Protein AF-A0A538NLI2-F1 (afdb_monomer)

Secondary structure (DSSP, 8-state):
---TTTSSS--TTS---EEEESS-TTT-GGGGG-EEEEEETTEEEEHHHHHHHTTPPP-

Sequence (59 aa):
MGVNKDRGVIAAGKLADMLLIDGDPTQNIRDLNKIATVIKGGKVYDASAIEKALGIAPR

pLDDT: mean 89.95, std 8.11, range [53.41, 98.06]

Radius of gyration: 13.48 Å; Cα contacts (8 Å, |Δi|>4): 76; chains: 1; bounding box: 31×29×34 Å

Solvent-accessible surface area (backbone atoms only — not comparable to full-atom values): 3682 Å² total; per-residue (Å²): 142,83,55,70,81,45,39,96,61,97,54,91,94,35,56,47,64,50,74,42,57,68,66,51,49,91,84,38,64,73,27,70,76,37,52,58,32,41,30,55,77,70,42,82,41,56,39,56,61,51,33,47,75,72,72,41,80,66,130

Structure (mmCIF, N/CA/C/O backbone):
data_AF-A0A538NLI2-F1
#
_entry.id   AF-A0A538NLI2-F1
#
loop_
_atom_site.group_PDB
_atom_site.id
_atom_site.type_symbol
_atom_site.label_atom_id
_atom_site.label_alt_id
_atom_site.label_comp_id
_atom_site.label_asym_id
_atom_site.label_entity_id
_atom_site.label_seq_id
_atom_site.pdbx_PDB_ins_code
_atom_site.Cartn_x
_atom_site.Cartn_y
_atom_site.Cartn_z
_atom_site.occupancy
_atom_site.B_iso_or_equiv
_atom_site.auth_seq_id
_atom_site.auth_comp_id
_atom_site.auth_asym_id
_atom_site.auth_atom_id
_atom_site.pdbx_PDB_model_num
ATOM 1 N N . MET A 1 1 ? 22.685 -2.772 -1.897 1.00 53.41 1 MET A N 1
ATOM 2 C CA . MET A 1 1 ? 21.566 -2.051 -2.547 1.00 53.41 1 MET A CA 1
ATOM 3 C C . MET A 1 1 ? 21.538 -2.452 -4.020 1.00 53.41 1 MET A C 1
ATOM 5 O O . MET A 1 1 ? 22.581 -2.365 -4.646 1.00 53.41 1 MET A O 1
ATOM 9 N N . GLY A 1 2 ? 20.414 -2.959 -4.545 1.00 74.88 2 GLY A N 1
ATOM 10 C CA . GLY A 1 2 ? 20.336 -3.501 -5.919 1.00 74.88 2 GLY A CA 1
ATOM 11 C C . GLY A 1 2 ? 18.920 -3.785 -6.441 1.00 74.88 2 GLY A C 1
ATOM 12 O O . GLY A 1 2 ? 18.765 -4.413 -7.477 1.00 74.88 2 GLY A O 1
ATOM 13 N N . VAL A 1 3 ? 17.880 -3.320 -5.742 1.00 78.19 3 VAL A N 1
ATOM 14 C CA . VAL A 1 3 ? 16.474 -3.642 -6.058 1.00 78.19 3 VAL A CA 1
ATOM 15 C C . VAL A 1 3 ? 15.782 -2.584 -6.922 1.00 78.19 3 VAL A C 1
ATOM 17 O O . VAL A 1 3 ? 14.617 -2.742 -7.266 1.00 78.19 3 VAL A O 1
ATOM 20 N N . ASN A 1 4 ? 16.482 -1.506 -7.297 1.00 77.31 4 ASN A N 1
ATOM 21 C CA . ASN A 1 4 ? 15.903 -0.399 -8.073 1.00 77.31 4 ASN A CA 1
ATOM 22 C C . ASN A 1 4 ? 15.414 -0.833 -9.460 1.00 77.31 4 ASN A C 1
ATOM 24 O O . ASN A 1 4 ? 14.506 -0.206 -10.013 1.00 77.31 4 ASN A O 1
ATOM 28 N N . LYS A 1 5 ? 16.004 -1.902 -10.016 1.00 80.94 5 LYS A N 1
ATOM 29 C CA . LYS A 1 5 ? 15.537 -2.516 -11.263 1.00 80.94 5 LYS A CA 1
ATOM 30 C C . LYS A 1 5 ? 14.098 -3.013 -11.121 1.00 80.94 5 LYS A C 1
ATOM 32 O O . LYS A 1 5 ? 13.295 -2.803 -12.022 1.00 80.94 5 LYS A O 1
ATOM 37 N N . ASP A 1 6 ? 13.764 -3.560 -9.957 1.00 83.00 6 ASP A N 1
ATOM 38 C CA . ASP A 1 6 ? 12.512 -4.280 -9.747 1.00 83.00 6 ASP A CA 1
ATOM 39 C C . ASP A 1 6 ? 11.468 -3.461 -8.974 1.00 83.00 6 ASP A C 1
ATOM 41 O O . ASP A 1 6 ? 10.277 -3.715 -9.125 1.00 83.00 6 ASP A O 1
ATOM 45 N N . ARG A 1 7 ? 11.884 -2.498 -8.132 1.00 86.38 7 ARG A N 1
ATOM 46 C CA . ARG A 1 7 ? 11.012 -1.764 -7.187 1.00 86.38 7 ARG A CA 1
ATOM 47 C C . ARG A 1 7 ? 11.413 -0.289 -7.017 1.00 86.38 7 ARG A C 1
ATOM 49 O O . ARG A 1 7 ? 12.392 0.179 -7.598 1.00 86.38 7 ARG A O 1
ATOM 56 N N . GLY A 1 8 ? 10.637 0.450 -6.218 1.00 86.88 8 GLY A N 1
ATOM 57 C CA . GLY A 1 8 ? 10.924 1.829 -5.786 1.00 86.88 8 GLY A CA 1
ATOM 58 C C . GLY A 1 8 ? 10.253 2.932 -6.610 1.00 86.88 8 GLY A C 1
ATOM 59 O O . GLY A 1 8 ? 10.308 4.091 -6.222 1.00 86.88 8 GLY A O 1
ATOM 60 N N . VAL A 1 9 ? 9.606 2.581 -7.724 1.00 91.25 9 VAL A N 1
ATOM 61 C CA . VAL A 1 9 ? 8.795 3.489 -8.551 1.00 91.25 9 VAL A CA 1
ATOM 62 C C . VAL A 1 9 ? 7.608 2.700 -9.093 1.00 91.25 9 VAL A C 1
ATOM 64 O O . VAL A 1 9 ? 7.757 1.518 -9.402 1.00 91.25 9 VAL A O 1
ATOM 67 N N . ILE A 1 10 ? 6.457 3.351 -9.239 1.00 92.00 10 ILE A N 1
ATOM 68 C CA . ILE A 1 10 ? 5.282 2.776 -9.898 1.00 92.00 10 ILE A CA 1
ATOM 69 C C . ILE A 1 10 ? 5.470 2.944 -11.408 1.00 92.00 10 ILE A C 1
ATOM 71 O O . ILE A 1 10 ? 5.338 4.043 -11.939 1.00 92.00 10 ILE A O 1
ATOM 75 N N . ALA A 1 11 ? 5.842 1.866 -12.091 1.00 92.12 11 ALA A N 1
ATOM 76 C CA . ALA A 1 11 ? 6.057 1.855 -13.535 1.00 92.12 11 ALA A CA 1
ATOM 77 C C . ALA A 1 11 ? 5.814 0.452 -14.108 1.00 92.12 11 ALA A C 1
ATOM 79 O O . ALA A 1 11 ? 6.021 -0.551 -13.422 1.00 92.12 11 ALA A O 1
ATOM 80 N N . ALA A 1 12 ? 5.408 0.377 -15.377 1.00 91.62 12 ALA A N 1
ATOM 81 C CA . ALA A 1 12 ? 5.246 -0.897 -16.073 1.00 91.62 12 ALA A CA 1
ATOM 82 C C . ALA A 1 12 ? 6.571 -1.684 -16.122 1.00 91.62 12 ALA A C 1
ATOM 84 O O . ALA A 1 12 ? 7.650 -1.104 -16.237 1.00 91.62 12 ALA A O 1
ATOM 85 N N . GLY A 1 13 ? 6.484 -3.013 -16.023 1.00 90.56 13 GLY A N 1
ATOM 86 C CA . GLY A 1 13 ? 7.651 -3.904 -15.993 1.00 90.56 13 GLY A CA 1
ATOM 87 C C . GLY A 1 13 ? 8.338 -4.025 -14.627 1.00 90.56 13 GLY A C 1
ATOM 88 O O . GLY A 1 13 ? 9.222 -4.865 -14.481 1.00 90.56 13 GLY A O 1
ATOM 89 N N . LYS A 1 14 ? 7.923 -3.240 -13.621 1.00 91.50 14 LYS A N 1
ATOM 90 C CA . LYS A 1 14 ? 8.350 -3.408 -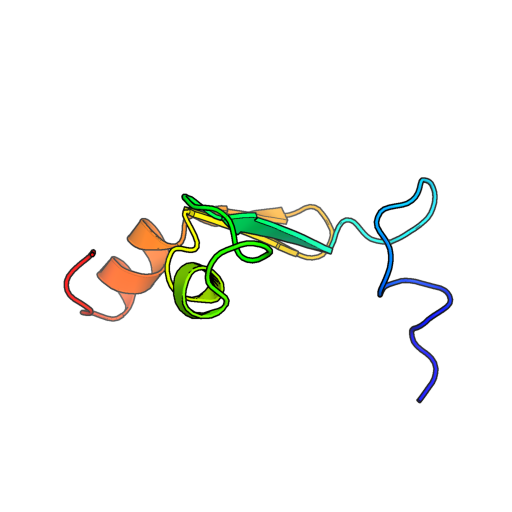12.225 1.00 91.50 14 LYS A CA 1
ATOM 91 C C . LYS A 1 14 ? 7.412 -4.332 -11.456 1.00 91.50 14 LYS A C 1
ATOM 93 O O . LYS A 1 14 ? 6.279 -4.583 -11.868 1.00 91.50 14 LYS A O 1
ATOM 98 N N . LEU A 1 15 ? 7.889 -4.838 -10.322 1.00 91.06 15 LEU A N 1
ATOM 99 C CA . LEU A 1 15 ? 7.064 -5.630 -9.420 1.00 91.06 15 LEU A CA 1
ATOM 100 C C . LEU A 1 15 ? 5.928 -4.771 -8.860 1.00 91.06 15 LEU A C 1
ATOM 102 O O . LEU A 1 15 ? 6.118 -3.610 -8.493 1.00 91.06 15 LEU A O 1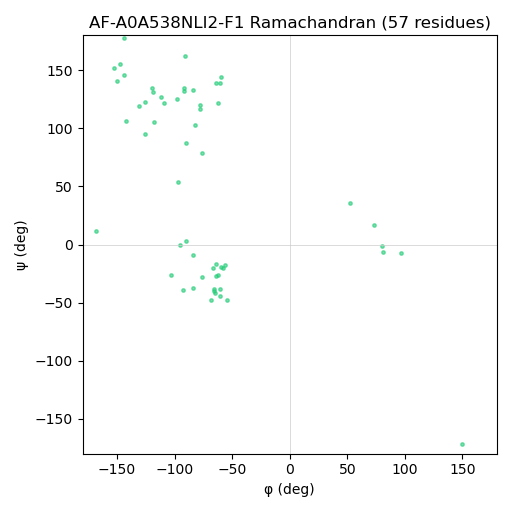
ATOM 106 N N . ALA A 1 16 ? 4.742 -5.370 -8.783 1.00 93.12 16 ALA A N 1
ATOM 107 C CA . ALA A 1 16 ? 3.563 -4.740 -8.209 1.00 93.12 16 ALA A CA 1
ATOM 108 C C . ALA A 1 16 ? 3.666 -4.735 -6.676 1.00 93.12 16 ALA A C 1
ATOM 110 O O . ALA A 1 16 ? 3.099 -5.594 -5.998 1.00 93.12 16 ALA A O 1
ATOM 111 N N . ASP A 1 17 ? 4.444 -3.791 -6.149 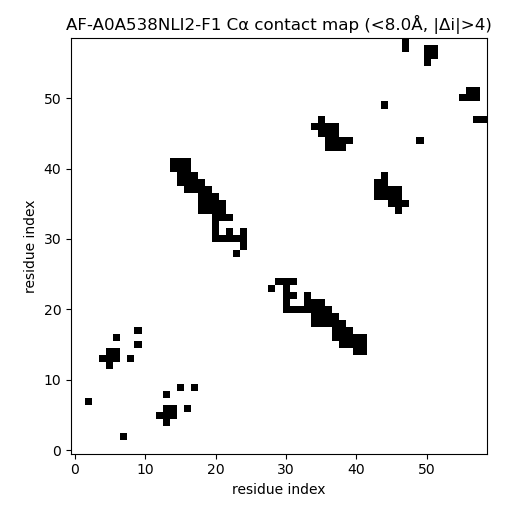1.00 93.25 17 ASP A N 1
ATOM 112 C CA . ASP A 1 17 ? 4.577 -3.513 -4.722 1.00 93.25 17 ASP A CA 1
ATOM 113 C C . ASP A 1 17 ? 4.100 -2.097 -4.429 1.00 93.25 17 ASP A C 1
ATOM 115 O O . ASP A 1 17 ? 4.764 -1.119 -4.775 1.00 93.25 17 ASP A O 1
ATOM 119 N N . MET A 1 18 ? 2.914 -1.992 -3.839 1.00 94.12 18 MET A N 1
ATOM 120 C CA . MET A 1 18 ? 2.197 -0.731 -3.680 1.00 94.12 18 MET A CA 1
ATOM 121 C C . MET A 1 18 ? 1.388 -0.731 -2.384 1.00 94.12 18 MET A C 1
ATOM 123 O O . MET A 1 18 ? 1.003 -1.782 -1.871 1.00 94.12 18 MET A O 1
ATOM 127 N N . LEU A 1 19 ? 1.120 0.464 -1.868 1.00 94.44 19 LEU A N 1
ATOM 128 C CA . LEU A 1 19 ? 0.270 0.698 -0.705 1.00 94.44 19 LEU A CA 1
ATOM 129 C C . LEU A 1 19 ? -0.891 1.589 -1.140 1.00 94.44 19 LEU A C 1
ATOM 131 O O . LEU A 1 19 ? -0.670 2.582 -1.832 1.00 94.44 19 LEU A O 1
ATOM 135 N N . LEU A 1 20 ? -2.105 1.241 -0.728 1.00 94.81 20 LEU 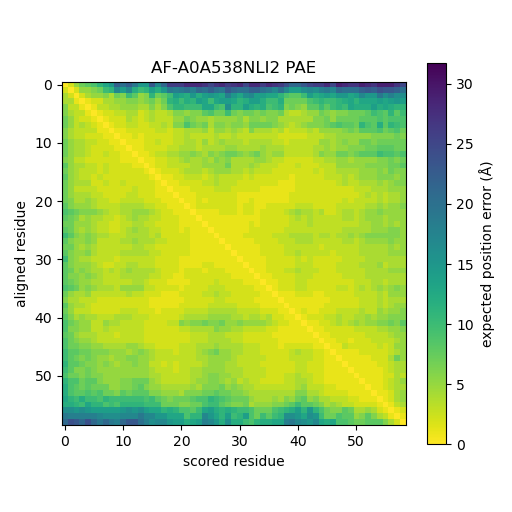A N 1
ATOM 136 C CA . LEU A 1 20 ? -3.270 2.116 -0.818 1.00 94.81 20 LEU A CA 1
ATOM 137 C C . LEU A 1 20 ? -3.466 2.784 0.538 1.00 94.81 20 LEU A C 1
ATOM 139 O O . LEU A 1 20 ? -3.549 2.099 1.560 1.00 94.81 20 LEU A O 1
ATOM 143 N N . ILE A 1 21 ? -3.511 4.111 0.532 1.00 95.12 21 ILE A N 1
ATOM 144 C CA . ILE A 1 21 ? -3.577 4.941 1.731 1.00 95.12 21 ILE A CA 1
ATOM 145 C C . ILE A 1 21 ? -4.871 5.740 1.691 1.00 95.12 21 ILE A C 1
ATOM 147 O O . ILE A 1 21 ? -5.179 6.359 0.675 1.00 95.12 21 ILE A O 1
ATOM 151 N N . ASP A 1 22 ? -5.600 5.724 2.800 1.00 94.25 22 ASP A N 1
ATOM 152 C CA . ASP A 1 22 ? -6.778 6.557 3.008 1.00 94.25 22 ASP A CA 1
ATOM 153 C C . ASP A 1 22 ? -6.360 7.892 3.645 1.00 94.25 22 ASP A C 1
ATOM 155 O O . ASP A 1 22 ? -6.246 8.033 4.866 1.00 94.25 22 ASP A O 1
ATOM 159 N N . GLY A 1 23 ? -6.011 8.857 2.796 1.00 95.12 23 GLY A N 1
ATOM 160 C CA . GLY A 1 23 ? -5.485 10.164 3.188 1.00 95.12 23 GLY A CA 1
ATOM 161 C C . GLY A 1 23 ? -4.522 10.727 2.147 1.00 95.12 23 GLY A C 1
ATOM 162 O O . GLY A 1 23 ? -4.363 10.162 1.065 1.00 95.12 23 GLY A O 1
ATOM 163 N N . ASP A 1 24 ? -3.853 11.828 2.485 1.00 96.50 24 ASP A N 1
ATOM 164 C CA . ASP A 1 24 ? -2.878 12.469 1.603 1.00 96.50 24 ASP A CA 1
ATOM 165 C C . ASP A 1 24 ? -1.525 12.652 2.315 1.00 96.50 24 ASP A C 1
ATOM 167 O O . ASP A 1 24 ? -1.285 13.663 2.988 1.00 96.50 24 ASP A O 1
ATOM 171 N N . PRO A 1 25 ? -0.588 11.704 2.123 1.00 96.25 25 PRO A N 1
ATOM 172 C CA . PRO A 1 25 ? 0.762 11.782 2.674 1.00 96.25 25 PRO A CA 1
ATOM 173 C C . PRO A 1 25 ? 1.566 13.001 2.208 1.00 96.25 25 PRO A C 1
ATOM 175 O O . PRO A 1 25 ? 2.557 13.341 2.855 1.00 96.25 25 PRO A O 1
ATOM 178 N N . THR A 1 26 ? 1.175 13.647 1.102 1.00 97.00 26 THR A N 1
ATOM 179 C CA . THR A 1 26 ? 1.839 14.862 0.605 1.00 97.00 26 THR A CA 1
ATOM 180 C C . THR A 1 26 ? 1.466 16.092 1.430 1.00 97.00 26 THR A C 1
ATOM 182 O O . THR A 1 26 ? 2.282 17.003 1.559 1.00 97.00 26 THR A O 1
ATOM 185 N N . GLN A 1 27 ? 0.272 16.093 2.035 1.00 98.06 27 GLN A N 1
ATOM 186 C CA . GLN A 1 27 ? -0.199 17.144 2.942 1.00 98.06 27 GLN A CA 1
ATOM 187 C C . GLN A 1 27 ? 0.129 16.817 4.402 1.00 98.06 27 GLN A C 1
ATOM 189 O O . GLN A 1 27 ? 0.517 17.695 5.173 1.00 98.06 27 GLN A O 1
ATOM 194 N N . ASN A 1 28 ? -0.000 15.547 4.798 1.00 97.12 28 ASN A N 1
ATOM 195 C CA . ASN A 1 28 ? 0.316 15.084 6.142 1.00 97.12 28 ASN A CA 1
ATOM 196 C C . ASN A 1 28 ? 0.963 13.699 6.114 1.00 97.12 28 ASN A C 1
ATOM 198 O O . ASN A 1 28 ? 0.290 12.678 5.999 1.00 97.12 28 ASN A O 1
ATOM 202 N N . ILE A 1 29 ? 2.273 13.647 6.357 1.00 96.25 29 ILE A N 1
ATOM 203 C CA . ILE A 1 29 ? 3.041 12.395 6.341 1.00 96.25 29 ILE A CA 1
ATOM 204 C C . ILE A 1 29 ? 2.522 11.331 7.329 1.00 96.25 29 ILE A C 1
ATOM 206 O O . ILE A 1 29 ? 2.776 10.142 7.152 1.00 96.25 29 ILE A O 1
ATOM 210 N N . ARG A 1 30 ? 1.758 11.723 8.362 1.00 96.12 30 ARG A N 1
ATOM 211 C CA . ARG A 1 30 ? 1.135 10.776 9.305 1.00 96.12 30 ARG A CA 1
ATOM 212 C C . ARG A 1 30 ? 0.063 9.904 8.656 1.00 96.12 30 ARG A C 1
ATOM 214 O O . ARG A 1 30 ? -0.212 8.831 9.194 1.00 96.12 30 ARG A O 1
ATOM 221 N N . ASP A 1 31 ? -0.488 10.317 7.516 1.00 95.94 31 ASP A N 1
ATOM 222 C CA . ASP A 1 31 ? -1.464 9.530 6.761 1.00 95.94 31 ASP A CA 1
ATOM 223 C C . ASP A 1 31 ? -0.867 8.220 6.233 1.00 95.94 31 ASP A C 1
ATOM 225 O O . ASP A 1 31 ? -1.613 7.278 6.000 1.00 95.94 31 ASP A O 1
ATOM 229 N N . LEU A 1 32 ? 0.466 8.071 6.190 1.00 94.31 32 LEU A N 1
ATOM 230 C CA . LEU A 1 32 ? 1.116 6.778 5.929 1.00 94.31 32 LEU A CA 1
ATOM 231 C C . LEU A 1 32 ? 0.699 5.657 6.901 1.00 94.31 32 LEU A C 1
ATOM 233 O O . LEU A 1 32 ? 0.908 4.490 6.589 1.00 94.31 32 LEU A O 1
ATOM 237 N N . ASN A 1 33 ? 0.117 5.980 8.062 1.00 91.50 33 ASN A N 1
ATOM 238 C CA . ASN A 1 33 ? -0.403 4.985 9.007 1.00 91.50 33 ASN A CA 1
ATOM 239 C C . ASN A 1 33 ? -1.831 4.513 8.681 1.00 91.50 33 ASN A C 1
ATOM 241 O O . ASN A 1 33 ? -2.314 3.578 9.311 1.00 91.50 33 ASN A O 1
ATOM 245 N N . LYS A 1 34 ? -2.514 5.148 7.723 1.00 92.81 34 LYS A N 1
ATOM 246 C CA . LYS A 1 34 ? -3.890 4.835 7.310 1.00 92.81 34 LYS A CA 1
ATOM 247 C C . LYS A 1 34 ? -3.890 3.929 6.077 1.00 92.81 34 LYS A C 1
ATOM 249 O O . LYS A 1 34 ? -4.442 4.259 5.030 1.00 92.81 34 LYS A O 1
ATOM 254 N N . ILE A 1 35 ? -3.179 2.8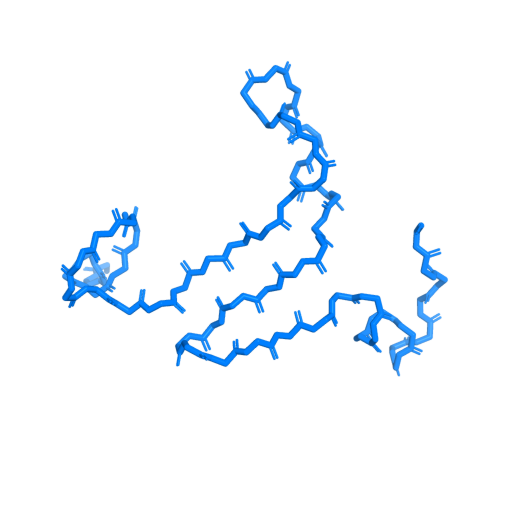08 6.166 1.00 93.88 35 ILE A N 1
ATOM 255 C CA . ILE A 1 35 ? -3.039 1.873 5.045 1.00 93.88 35 ILE A CA 1
ATOM 256 C C . ILE A 1 35 ? -4.316 1.042 4.938 1.00 93.88 35 ILE A C 1
ATOM 258 O O . ILE A 1 35 ? -4.617 0.255 5.829 1.00 93.88 35 ILE A O 1
ATOM 262 N N . ALA A 1 36 ? -5.028 1.171 3.822 1.00 92.19 36 ALA A N 1
ATOM 263 C CA . ALA A 1 36 ? -6.214 0.371 3.533 1.00 92.19 36 ALA A CA 1
ATOM 264 C C . ALA A 1 36 ? -5.846 -0.987 2.914 1.00 92.19 36 ALA A C 1
ATOM 266 O O . ALA A 1 36 ? -6.474 -2.011 3.181 1.00 92.19 36 ALA A O 1
ATOM 267 N N . THR A 1 37 ? -4.825 -1.026 2.054 1.00 94.56 37 THR A N 1
ATOM 268 C CA . THR A 1 37 ? -4.450 -2.247 1.327 1.00 94.56 37 THR A CA 1
ATOM 269 C C . THR A 1 37 ? -2.959 -2.277 1.033 1.00 94.56 37 THR A C 1
ATOM 271 O O . THR A 1 37 ? -2.362 -1.270 0.652 1.00 94.56 37 THR A O 1
ATOM 274 N N . VAL A 1 38 ? -2.362 -3.460 1.162 1.00 95.44 38 VAL A N 1
ATOM 275 C CA . VAL A 1 38 ? -0.974 -3.722 0.777 1.00 95.44 38 VAL A CA 1
ATOM 276 C C . VAL A 1 38 ? -0.970 -4.652 -0.426 1.00 95.44 38 VAL A C 1
ATOM 278 O O . VAL A 1 38 ? -1.552 -5.731 -0.390 1.00 95.44 38 VAL A O 1
ATOM 281 N N . ILE A 1 39 ? -0.284 -4.263 -1.493 1.00 95.38 39 ILE A N 1
ATOM 282 C CA . ILE A 1 39 ? -0.034 -5.121 -2.648 1.00 95.38 39 ILE A CA 1
ATOM 283 C C . ILE A 1 39 ? 1.450 -5.463 -2.626 1.00 95.38 39 ILE A C 1
ATOM 285 O O . ILE A 1 39 ? 2.289 -4.565 -2.636 1.00 95.38 39 ILE A O 1
ATOM 289 N N . LYS A 1 40 ? 1.791 -6.753 -2.568 1.00 92.81 40 LYS A N 1
ATOM 290 C CA . LYS A 1 40 ? 3.185 -7.217 -2.552 1.00 92.81 40 LYS A CA 1
ATOM 291 C C . LYS A 1 40 ? 3.384 -8.319 -3.577 1.00 92.81 40 LYS A C 1
ATOM 293 O O . LYS A 1 40 ? 2.760 -9.375 -3.486 1.00 92.81 40 LYS A O 1
ATOM 298 N N . GLY A 1 41 ? 4.267 -8.081 -4.545 1.00 89.00 41 GLY A N 1
ATOM 299 C CA . GLY A 1 41 ? 4.513 -8.998 -5.660 1.00 89.00 41 GLY A CA 1
ATOM 300 C C . GLY A 1 41 ? 3.230 -9.398 -6.399 1.00 89.00 41 GLY A C 1
ATOM 301 O O . GLY A 1 41 ? 3.089 -10.556 -6.776 1.00 89.00 41 GLY A O 1
ATOM 302 N N . GLY A 1 42 ? 2.272 -8.473 -6.531 1.00 89.94 42 GLY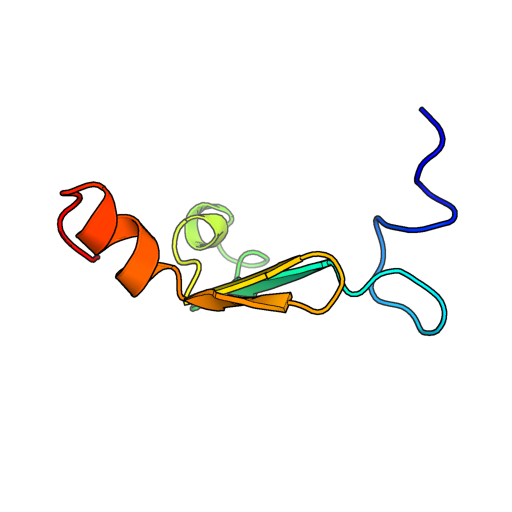 A N 1
ATOM 303 C CA . GLY A 1 42 ? 0.975 -8.712 -7.176 1.00 89.94 42 GLY A CA 1
ATOM 304 C C . GLY A 1 42 ? -0.085 -9.414 -6.318 1.00 89.94 42 GLY A C 1
ATOM 305 O O . GLY A 1 42 ? -1.206 -9.592 -6.783 1.00 89.94 42 GLY A O 1
ATOM 306 N N . LYS A 1 43 ? 0.220 -9.794 -5.071 1.00 94.38 43 LYS A N 1
ATOM 307 C CA . LYS A 1 43 ? -0.778 -10.319 -4.127 1.00 94.38 43 LYS A CA 1
ATOM 308 C C . LYS A 1 43 ? -1.367 -9.193 -3.293 1.00 94.38 43 LYS A C 1
ATOM 310 O O . LYS A 1 43 ? -0.621 -8.360 -2.781 1.00 94.38 43 LYS A O 1
ATOM 315 N N . VAL A 1 44 ? -2.687 -9.205 -3.144 1.00 95.38 44 VAL A N 1
ATOM 316 C CA . VAL A 1 44 ? -3.443 -8.219 -2.367 1.00 95.38 44 VAL A CA 1
ATOM 317 C C . VAL A 1 44 ? -3.607 -8.712 -0.933 1.00 95.38 44 VAL A C 1
ATOM 319 O O . VAL A 1 44 ? -3.985 -9.860 -0.704 1.00 95.38 44 VAL A O 1
ATOM 322 N N . TYR A 1 45 ? -3.325 -7.830 0.016 1.00 94.38 45 TYR A N 1
ATOM 323 C CA . TYR A 1 45 ? -3.461 -8.051 1.445 1.00 94.38 45 TYR A CA 1
ATOM 324 C C . TYR A 1 45 ? -4.338 -6.949 2.037 1.00 94.38 45 TYR A C 1
ATOM 326 O O . TYR A 1 45 ? -4.021 -5.762 1.924 1.00 94.38 45 TYR A O 1
ATOM 334 N N . ASP A 1 46 ? -5.429 -7.355 2.676 1.00 92.50 46 ASP A N 1
ATOM 335 C CA . ASP A 1 46 ? -6.298 -6.466 3.442 1.00 92.50 46 ASP A CA 1
ATOM 336 C C . ASP A 1 46 ? -5.646 -6.170 4.800 1.00 92.50 46 ASP A C 1
ATOM 338 O O . ASP A 1 46 ? -5.348 -7.088 5.574 1.00 92.50 46 ASP A O 1
ATOM 342 N N . ALA A 1 47 ? -5.387 -4.888 5.069 1.00 90.12 47 ALA A N 1
ATOM 343 C CA . ALA A 1 47 ? -4.728 -4.461 6.296 1.00 90.12 47 ALA A CA 1
ATOM 344 C C . ALA A 1 47 ? -5.590 -4.757 7.535 1.00 90.12 47 ALA A C 1
ATOM 346 O O . ALA A 1 47 ? -5.075 -5.289 8.518 1.00 90.12 47 ALA A O 1
ATOM 347 N N . SER A 1 48 ? -6.902 -4.517 7.456 1.00 89.69 48 SER A N 1
ATOM 348 C CA . SER A 1 48 ? -7.846 -4.744 8.556 1.00 89.69 48 SER A CA 1
ATOM 349 C C . SER A 1 48 ? -7.967 -6.229 8.909 1.00 89.69 48 SER A C 1
ATOM 351 O O . SER A 1 48 ? -8.019 -6.601 10.085 1.00 89.69 48 SER A O 1
ATOM 353 N N . ALA A 1 49 ? -7.940 -7.105 7.899 1.00 91.25 49 ALA A N 1
ATOM 354 C CA . ALA A 1 49 ? -7.974 -8.548 8.105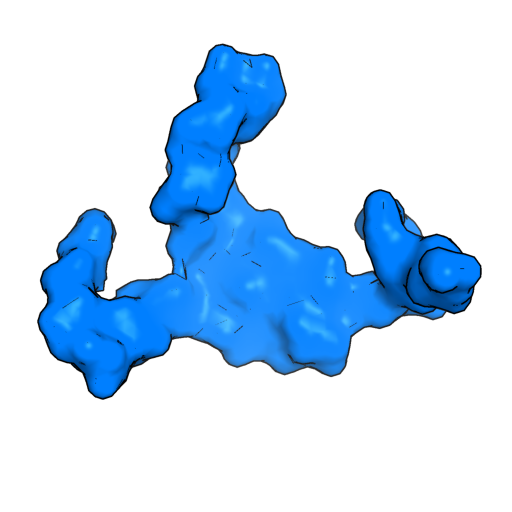 1.00 91.25 49 ALA A CA 1
ATOM 355 C C . ALA A 1 49 ? -6.709 -9.047 8.823 1.00 91.25 49 ALA A C 1
ATOM 357 O O . ALA A 1 49 ? -6.801 -9.900 9.708 1.00 91.25 49 ALA A O 1
ATOM 358 N N . ILE A 1 50 ? -5.539 -8.498 8.473 1.00 90.69 50 ILE A N 1
ATOM 359 C CA . ILE A 1 50 ? -4.265 -8.818 9.131 1.00 90.69 50 ILE A CA 1
ATOM 360 C C . ILE A 1 50 ? -4.247 -8.288 10.567 1.00 90.69 50 ILE A C 1
ATOM 362 O O . ILE A 1 50 ? -3.903 -9.040 11.476 1.00 90.69 50 ILE A O 1
ATOM 366 N N . GLU A 1 51 ? -4.639 -7.032 10.788 1.00 89.94 51 GLU A N 1
ATOM 367 C CA . GLU A 1 51 ? -4.731 -6.441 12.129 1.00 89.94 51 GLU A CA 1
ATOM 368 C C . GLU A 1 51 ? -5.621 -7.294 13.040 1.00 89.94 51 GLU A C 1
ATOM 370 O O . GLU A 1 51 ? -5.196 -7.701 14.124 1.00 89.94 51 GLU A O 1
ATOM 375 N N . LYS A 1 52 ? -6.806 -7.677 12.551 1.00 90.81 52 LYS A N 1
ATOM 376 C CA . LYS A 1 52 ? -7.736 -8.549 13.273 1.00 90.81 52 LYS A CA 1
ATOM 377 C C . LYS A 1 52 ? -7.134 -9.919 13.588 1.00 90.81 52 LYS A C 1
ATOM 379 O O . LYS A 1 52 ? -7.287 -10.405 14.707 1.00 90.81 52 LYS A O 1
ATOM 384 N N . ALA A 1 53 ? -6.449 -10.546 12.630 1.00 92.19 53 ALA A N 1
ATOM 385 C CA . ALA A 1 53 ? -5.795 -11.842 12.836 1.00 92.19 53 ALA A CA 1
ATOM 386 C C . ALA A 1 53 ? -4.665 -11.778 13.880 1.00 92.19 53 ALA A C 1
ATOM 388 O O . ALA A 1 53 ? -4.382 -12.774 14.542 1.00 92.19 53 ALA A O 1
ATOM 389 N N . LEU A 1 54 ? -4.048 -10.607 14.047 1.00 92.25 54 LEU A N 1
ATOM 390 C CA . LEU A 1 54 ? -3.011 -10.338 15.044 1.00 92.25 54 LEU A CA 1
ATOM 391 C C . LEU A 1 54 ? -3.572 -9.841 16.390 1.00 92.25 54 LEU A C 1
ATOM 393 O O . LEU A 1 54 ? -2.794 -9.540 17.292 1.00 92.25 54 LEU A O 1
ATOM 397 N N . GLY A 1 55 ? -4.898 -9.754 16.546 1.00 90.19 55 GLY A N 1
ATOM 398 C CA . GLY A 1 55 ? -5.543 -9.268 17.771 1.00 90.19 55 GLY A CA 1
ATOM 399 C C . GLY A 1 55 ? -5.433 -7.754 17.977 1.00 90.19 55 GLY A C 1
ATOM 400 O O . GLY A 1 55 ? -5.641 -7.265 19.086 1.00 90.19 55 GLY A O 1
ATOM 401 N N . ILE A 1 56 ? -5.102 -7.007 16.926 1.00 87.50 56 ILE A N 1
ATOM 402 C CA . ILE A 1 56 ? -5.067 -5.548 16.939 1.00 87.50 56 ILE A CA 1
ATOM 403 C C . ILE A 1 56 ? -6.491 -5.053 16.680 1.00 87.50 56 ILE A C 1
ATOM 405 O O . ILE A 1 56 ? -7.172 -5.541 15.776 1.00 87.50 56 ILE A O 1
ATOM 409 N N . ALA A 1 57 ? -6.953 -4.091 17.480 1.00 79.88 57 ALA A N 1
ATOM 410 C CA . ALA A 1 57 ? -8.226 -3.436 17.214 1.00 79.88 57 ALA A CA 1
ATOM 411 C C . ALA A 1 57 ? -8.132 -2.710 15.856 1.00 79.88 57 ALA A C 1
ATOM 413 O O . ALA A 1 57 ? -7.234 -1.873 15.709 1.00 79.88 57 ALA A O 1
ATOM 414 N N . PRO A 1 58 ? -9.000 -3.038 14.879 1.00 68.75 58 PRO A N 1
ATOM 415 C CA . PRO A 1 58 ? -8.994 -2.363 13.588 1.00 68.75 58 PRO A CA 1
ATOM 416 C C . PRO A 1 58 ? -9.261 -0.870 13.799 1.00 68.75 58 PRO A C 1
ATOM 418 O O . PRO A 1 58 ? -10.060 -0.498 14.665 1.00 68.75 58 PRO A O 1
ATOM 421 N N . ARG A 1 59 ? -8.527 -0.041 13.056 1.00 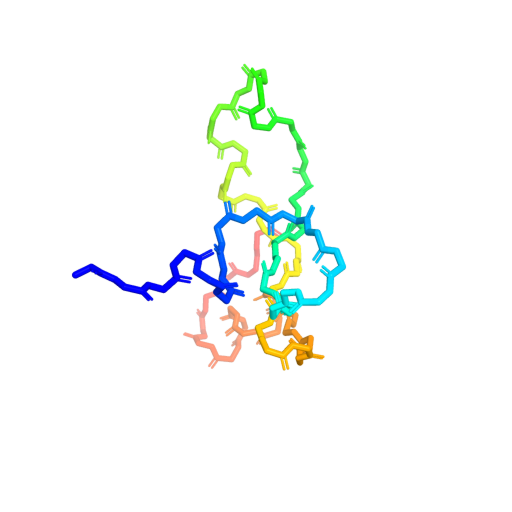66.56 59 ARG A N 1
ATOM 422 C CA . ARG A 1 59 ? -8.584 1.424 13.146 1.00 66.56 59 ARG A CA 1
ATOM 423 C C . ARG A 1 59 ? -9.815 2.017 12.477 1.00 66.56 59 ARG A C 1
ATOM 425 O O . ARG A 1 59 ? -10.300 1.415 11.496 1.00 66.56 59 ARG A O 1
#

Foldseek 3Di:
DPCPQADDDPDPPHFPWDWDFDDDCVVPVVSVVRTQWTAGRNDIDGPQVVCVVVVHDRD

Mean predicted aligned error: 4.8 Å

Nearest PDB structures (foldseek):
  2qs8-assembly1_A  TM=9.400E-01  e=3.113E-02  Alteromonas macleodii
  8yag-assembly1_A  TM=9.500E-01  e=6.001E-02  Pseudoxanthomonas wuyuanensis
  8j85-assembly1_A  TM=9.401E-01  e=8.332E-02  Stenotrophomonas acidaminiphila
  8ihq-assembly1_B  TM=9.411E-01  e=1.235E-01  Stenotrophomonas acidaminiphil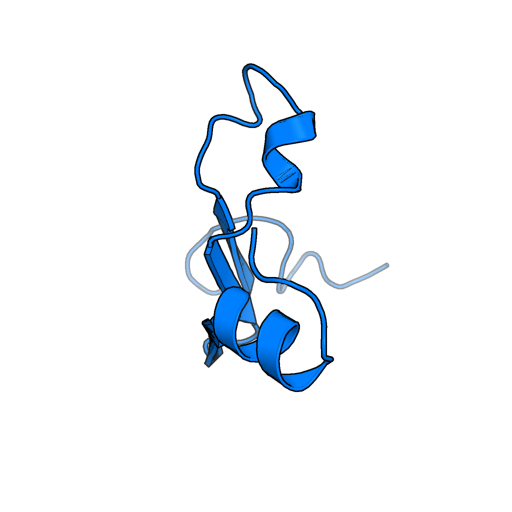a
  4ub9-assembly1_D  TM=7.673E-01  e=7.307E-02  Gulosibacter molinativorax